Protein AF-A0A7J6Q161-F1 (afdb_monomer_lite)

Foldseek 3Di:
DVVVVVVVVVVVVVVVVVVVVVVVVVVVVVVVVVVVVVVVVVVVVVVVVVVVVVVVVVVVVVPDDPVVVVVQLPDPDDPPVVQVVQVVVCVVVVQFFDFDADPVDGPDTDRRSSVSSSVVVVVVVVVVVVVVVVVVVVVVD

Secondary structure (DSSP, 8-state):
-HHHHHHHHHHHHHHHHHHHHHHHHHHHHHHHHHHHHHHHHHHHHHHHHHHHHHHHHHHHHHH--HHHHHHHHH-SS--HHHHHHHHHHHHHTTPPPEEEE-SSSTTPEEEEHHHHHHHHHHHHHHHHHHHHHHHHHHTT-

Organism: Perkinsus olseni (NCBI:txid32597)

InterPro domains:
  IPR026983 Dynein heavy chain [PTHR46961] (2-125)

Structure (mmCIF, N/CA/C/O backbone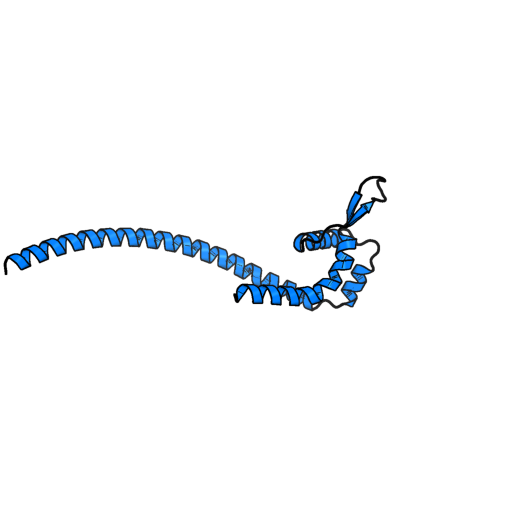):
data_AF-A0A7J6Q161-F1
#
_entry.id   AF-A0A7J6Q161-F1
#
loop_
_atom_site.group_PDB
_atom_site.id
_atom_site.type_symbol
_atom_site.label_atom_id
_atom_site.label_alt_id
_atom_site.label_comp_id
_atom_site.label_asym_id
_atom_site.label_entity_id
_atom_site.label_seq_id
_atom_site.pdbx_PDB_ins_code
_atom_site.Cartn_x
_atom_site.Cartn_y
_atom_site.Cartn_z
_atom_site.occupancy
_atom_site.B_iso_or_equiv
_atom_site.auth_seq_id
_atom_site.auth_comp_id
_atom_site.auth_asym_id
_atom_site.auth_atom_id
_atom_site.pdbx_PDB_model_num
ATOM 1 N N . VAL A 1 1 ? -40.166 -13.547 58.315 1.00 58.97 1 VAL A N 1
ATOM 2 C CA . VAL A 1 1 ? -40.977 -12.996 57.193 1.00 58.97 1 VAL A CA 1
ATOM 3 C C . VAL A 1 1 ? -40.746 -11.495 57.003 1.00 58.97 1 VAL A C 1
ATOM 5 O O . VAL A 1 1 ? -40.581 -11.080 55.867 1.00 58.97 1 VAL A O 1
ATOM 8 N N . ALA A 1 2 ? -40.653 -10.696 58.078 1.00 67.06 2 ALA A N 1
ATOM 9 C CA . ALA A 1 2 ? -40.390 -9.252 57.992 1.00 67.06 2 ALA A CA 1
ATOM 10 C C . ALA A 1 2 ? -38.997 -8.884 57.427 1.00 67.06 2 ALA A C 1
ATOM 12 O O . ALA A 1 2 ? -38.918 -8.033 56.549 1.00 67.06 2 ALA A O 1
ATOM 13 N N . GLU A 1 3 ? -37.919 -9.567 57.839 1.00 70.25 3 GLU A N 1
ATOM 14 C CA . GLU A 1 3 ? -36.558 -9.305 57.316 1.00 70.25 3 GLU A CA 1
ATOM 15 C C . GLU A 1 3 ? -36.440 -9.506 55.798 1.00 70.25 3 GLU A C 1
ATOM 17 O O . GLU A 1 3 ? -35.803 -8.716 55.107 1.00 70.25 3 GLU A O 1
ATOM 22 N N . MET A 1 4 ? -37.120 -10.515 55.249 1.00 71.75 4 MET A N 1
ATOM 23 C CA . MET A 1 4 ? -37.076 -10.815 53.814 1.00 71.75 4 MET A CA 1
ATOM 24 C C . MET A 1 4 ? -37.731 -9.714 52.967 1.00 71.75 4 MET A C 1
ATOM 26 O O . MET A 1 4 ? -37.310 -9.477 51.840 1.00 71.75 4 MET A O 1
ATOM 30 N N . MET A 1 5 ? -38.734 -9.009 53.500 1.00 74.81 5 MET A N 1
ATOM 31 C CA . MET A 1 5 ? -39.361 -7.894 52.783 1.00 74.81 5 MET A CA 1
ATOM 32 C C . MET A 1 5 ? -38.457 -6.661 52.716 1.00 74.81 5 MET A C 1
ATOM 34 O O . MET A 1 5 ? -38.453 -5.985 51.691 1.00 74.81 5 MET A O 1
ATOM 38 N N . VAL A 1 6 ? -37.654 -6.407 53.754 1.00 79.19 6 VAL A N 1
ATOM 39 C CA . VAL A 1 6 ? -36.691 -5.292 53.776 1.00 79.19 6 VAL A CA 1
ATOM 40 C C . VAL A 1 6 ? -35.596 -5.507 52.727 1.00 79.19 6 VAL A C 1
ATOM 42 O O . VAL A 1 6 ? -35.339 -4.620 51.912 1.00 79.19 6 VAL A O 1
ATOM 45 N N . VAL A 1 7 ? -35.041 -6.720 52.652 1.00 79.81 7 VAL A N 1
ATOM 46 C CA . VAL A 1 7 ? -34.024 -7.082 51.649 1.00 79.81 7 VAL A CA 1
ATOM 47 C C . VAL A 1 7 ? -34.565 -6.938 50.220 1.00 79.81 7 VAL A C 1
ATOM 49 O O . VAL A 1 7 ? -33.925 -6.312 49.381 1.00 79.81 7 VAL A O 1
ATOM 52 N N . ILE A 1 8 ? -35.795 -7.397 49.952 1.00 82.12 8 ILE A N 1
ATOM 53 C CA . ILE A 1 8 ? -36.425 -7.259 48.624 1.00 82.12 8 ILE A CA 1
ATOM 54 C C . ILE A 1 8 ? -36.597 -5.786 48.224 1.00 82.12 8 ILE A C 1
ATOM 56 O O . ILE A 1 8 ? -36.469 -5.448 47.044 1.00 82.12 8 ILE A O 1
ATOM 60 N N . 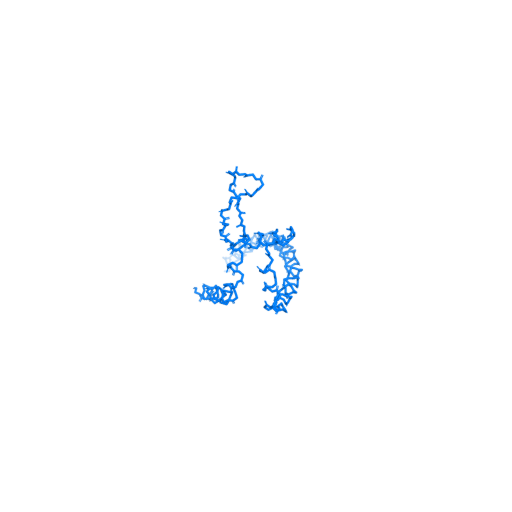THR A 1 9 ? -36.911 -4.898 49.172 1.00 80.31 9 THR A N 1
ATOM 61 C CA . THR A 1 9 ? -37.044 -3.465 48.870 1.00 80.31 9 THR A CA 1
ATOM 62 C C . THR A 1 9 ? -35.704 -2.805 48.563 1.00 80.31 9 THR A C 1
ATOM 64 O O . THR A 1 9 ? -35.626 -2.028 47.610 1.00 80.31 9 THR A O 1
ATOM 67 N N . GLU A 1 10 ? -34.642 -3.161 49.289 1.00 83.50 10 GLU A N 1
ATOM 68 C CA . GLU A 1 10 ? -33.293 -2.678 48.988 1.00 83.50 10 GLU A CA 1
ATOM 69 C C . GLU A 1 10 ? -32.779 -3.202 47.646 1.00 83.50 10 GLU A C 1
ATOM 71 O O . GLU A 1 10 ? -32.218 -2.437 46.862 1.00 83.50 10 GLU A O 1
ATOM 76 N N . ASP A 1 11 ? -33.005 -4.481 47.344 1.00 82.62 11 ASP A N 1
ATOM 77 C CA . ASP A 1 11 ? -32.581 -5.089 46.083 1.00 82.62 11 ASP A CA 1
ATOM 78 C C . ASP A 1 11 ? -33.332 -4.495 44.889 1.00 82.62 11 ASP A C 1
ATOM 80 O O . ASP A 1 11 ? -32.732 -4.243 43.843 1.00 82.62 11 ASP A O 1
ATOM 84 N N . LYS A 1 12 ? -34.627 -4.178 45.040 1.00 81.44 12 LYS A N 1
ATOM 85 C CA . LYS A 1 12 ? -35.385 -3.444 44.013 1.00 81.44 12 LYS A CA 1
ATOM 86 C C . LYS A 1 12 ? -34.830 -2.040 43.780 1.00 81.44 12 LYS A C 1
ATOM 88 O O . LYS A 1 12 ? -34.743 -1.621 42.626 1.00 81.44 12 LYS A O 1
ATOM 93 N N . ALA A 1 13 ? -34.444 -1.330 44.841 1.00 84.00 13 ALA A N 1
ATOM 94 C CA . ALA A 1 13 ? -33.853 0.000 44.725 1.00 84.00 13 ALA A CA 1
ATOM 95 C C . ALA A 1 13 ? -32.478 -0.052 44.037 1.00 84.00 13 ALA A C 1
ATOM 97 O O . ALA A 1 13 ? -32.234 0.693 43.088 1.00 84.00 13 ALA A O 1
ATOM 98 N N . LYS A 1 14 ? -31.610 -0.989 44.440 1.00 83.50 14 LYS A N 1
ATOM 99 C CA . LYS A 1 14 ? -30.296 -1.211 43.813 1.00 83.50 14 LYS A CA 1
ATOM 100 C C . LYS A 1 14 ? -30.443 -1.602 42.339 1.00 83.50 14 LYS A C 1
ATOM 102 O O . LYS A 1 14 ? -29.790 -1.010 41.485 1.00 83.50 14 LYS A O 1
ATOM 107 N N . ALA A 1 15 ? -31.359 -2.518 42.019 1.00 82.62 15 ALA A N 1
ATOM 108 C CA . ALA A 1 15 ? -31.618 -2.945 40.646 1.00 82.62 15 ALA A CA 1
ATOM 109 C C . ALA A 1 15 ? -32.148 -1.811 39.752 1.00 82.62 15 ALA A C 1
ATOM 111 O O . ALA A 1 15 ? -31.806 -1.771 38.571 1.00 82.62 15 ALA A O 1
ATOM 112 N N . ALA A 1 16 ? -32.961 -0.890 40.281 1.00 83.06 16 ALA A N 1
ATOM 113 C CA . ALA A 1 16 ? -33.421 0.277 39.528 1.00 83.06 16 ALA A CA 1
ATOM 114 C C . ALA A 1 16 ? -32.254 1.208 39.156 1.00 83.06 16 ALA A C 1
ATOM 116 O O . ALA A 1 16 ? -32.115 1.570 37.989 1.00 83.06 16 ALA A O 1
ATOM 117 N N . VAL A 1 17 ? -31.361 1.497 40.110 1.00 85.69 17 VAL A N 1
ATOM 118 C CA . VAL A 1 17 ? -30.169 2.332 39.873 1.00 85.69 17 VAL A CA 1
ATOM 119 C C . VAL A 1 17 ? -29.229 1.686 38.850 1.00 85.69 17 VAL A C 1
ATOM 121 O O . VAL A 1 17 ? -28.756 2.352 37.930 1.00 85.69 17 VAL A O 1
ATOM 124 N N . THR A 1 18 ? -28.981 0.376 38.958 1.00 79.56 18 THR A N 1
ATOM 125 C CA . THR A 1 18 ? -28.127 -0.334 37.993 1.00 79.56 18 THR A CA 1
ATOM 126 C C . THR A 1 18 ? -28.749 -0.366 36.596 1.00 79.56 18 THR A C 1
ATOM 128 O O . THR A 1 18 ? -28.030 -0.189 35.617 1.00 79.56 18 THR A O 1
ATOM 131 N N . LYS A 1 19 ? -30.074 -0.529 36.475 1.00 83.62 19 LYS A N 1
ATOM 132 C CA . LYS A 1 19 ? -30.764 -0.490 35.173 1.00 83.62 19 LYS A CA 1
ATOM 133 C C . LYS A 1 19 ? -30.625 0.861 34.480 1.00 83.62 19 LYS A C 1
ATOM 135 O O . LYS A 1 19 ? -30.379 0.893 33.279 1.00 83.62 19 LYS A O 1
ATOM 140 N N . GLU A 1 20 ? -30.752 1.963 35.216 1.00 82.75 20 GLU A N 1
ATOM 141 C CA . GLU A 1 20 ? -30.562 3.302 34.646 1.00 82.75 20 GLU A CA 1
ATOM 142 C C . GLU A 1 20 ? -29.110 3.546 34.215 1.00 82.75 20 GLU A C 1
ATOM 144 O O . GLU A 1 20 ? -28.872 4.092 33.135 1.00 82.75 20 GLU A O 1
ATOM 149 N N . ALA A 1 21 ? -28.134 3.090 35.009 1.00 84.31 21 ALA A N 1
ATOM 150 C CA . ALA A 1 21 ? -26.717 3.189 34.660 1.00 84.31 21 ALA A CA 1
ATOM 151 C C . ALA A 1 21 ? -26.376 2.394 33.386 1.00 84.31 21 ALA A C 1
ATOM 153 O O . ALA A 1 21 ? -25.719 2.925 32.489 1.00 84.31 21 ALA A O 1
ATOM 154 N N . VAL A 1 22 ? -26.874 1.157 33.276 1.00 85.31 22 VAL A N 1
ATOM 155 C CA . VAL A 1 22 ? -26.671 0.300 32.097 1.00 85.31 22 VAL A CA 1
ATOM 156 C C . VAL A 1 22 ? -27.347 0.900 30.867 1.00 85.31 22 VAL A C 1
ATOM 158 O O . VAL A 1 22 ? -26.703 1.016 29.834 1.00 85.31 22 VAL A O 1
ATOM 161 N N . ALA A 1 23 ? -28.584 1.395 30.976 1.00 85.69 23 ALA A N 1
ATOM 162 C CA . ALA A 1 23 ? -29.276 2.025 29.849 1.00 85.69 23 ALA A CA 1
ATOM 163 C C . ALA A 1 23 ? -28.545 3.274 29.317 1.00 85.69 23 ALA A C 1
ATOM 165 O O . ALA A 1 23 ? -28.609 3.583 28.125 1.00 85.69 23 ALA A O 1
ATOM 166 N N . LYS A 1 24 ? -27.844 4.013 30.188 1.00 84.88 24 LYS A N 1
ATOM 167 C CA . LYS A 1 24 ? -27.008 5.146 29.772 1.00 84.88 24 LYS A CA 1
ATOM 168 C C . LYS A 1 24 ? -25.734 4.674 29.064 1.00 84.88 24 LYS A C 1
ATOM 170 O O . LYS A 1 24 ? -25.425 5.176 27.986 1.00 84.88 24 LYS A O 1
ATOM 175 N N . GLN A 1 25 ? -25.049 3.679 29.627 1.00 82.56 25 GLN A N 1
ATOM 176 C CA . GLN A 1 25 ? -23.847 3.091 29.030 1.00 82.56 25 GLN A CA 1
ATOM 177 C C . GLN A 1 25 ? -24.136 2.397 27.694 1.00 82.56 25 GLN A C 1
ATOM 179 O O . GLN A 1 25 ? -23.344 2.520 26.769 1.00 82.56 25 GLN A O 1
ATOM 184 N N . GLU A 1 26 ? -25.282 1.731 27.546 1.00 83.31 26 GLU A N 1
ATOM 185 C CA . GLU A 1 26 ? -25.712 1.112 26.289 1.00 83.31 26 GLU A CA 1
ATOM 186 C C . GLU A 1 26 ? -25.899 2.150 25.182 1.00 83.31 26 GLU A C 1
ATOM 188 O O . GLU A 1 26 ? -25.487 1.917 24.047 1.00 83.31 26 GLU A O 1
ATOM 193 N N . LYS A 1 27 ? -26.464 3.323 25.494 1.00 82.56 27 LYS A N 1
ATOM 194 C CA . LYS A 1 27 ? -26.607 4.413 24.517 1.00 82.56 27 LYS A CA 1
ATOM 195 C C . LYS A 1 27 ? -25.255 4.971 24.087 1.00 82.56 27 LYS A C 1
ATOM 197 O O . LYS A 1 27 ? -25.036 5.170 22.895 1.00 82.56 27 LYS A O 1
ATOM 202 N N . GLU A 1 28 ? -24.352 5.196 25.037 1.00 82.44 28 GLU A N 1
ATOM 203 C CA . GLU A 1 28 ? -22.995 5.681 24.756 1.00 82.44 28 GLU A CA 1
ATOM 204 C C . GLU A 1 28 ? -22.188 4.646 23.952 1.00 82.44 28 GLU A C 1
ATOM 206 O O . GLU A 1 28 ? -21.556 4.998 22.956 1.00 82.44 28 GLU A O 1
ATOM 211 N N . ALA A 1 29 ? -22.279 3.363 24.311 1.00 83.88 29 ALA A N 1
ATOM 212 C CA . ALA A 1 29 ? -21.628 2.265 23.601 1.00 83.88 29 ALA A CA 1
ATOM 213 C C . ALA A 1 29 ? -22.198 2.065 22.190 1.00 83.88 29 ALA A C 1
ATOM 215 O O . ALA A 1 29 ? -21.436 1.864 21.250 1.00 83.88 29 ALA A O 1
ATOM 216 N N . THR A 1 30 ? -23.518 2.173 22.016 1.00 84.69 30 THR A N 1
ATOM 217 C CA . THR A 1 30 ? -24.161 2.065 20.695 1.00 84.69 30 THR A CA 1
ATOM 218 C C . THR A 1 30 ? -23.767 3.234 19.796 1.00 84.69 30 THR A C 1
ATOM 220 O O . THR A 1 30 ? -23.489 3.028 18.618 1.00 84.69 30 THR A O 1
ATOM 223 N N . ALA A 1 31 ? -23.675 4.451 20.344 1.00 86.38 31 ALA A N 1
ATOM 224 C CA . ALA A 1 31 ? -23.207 5.616 19.596 1.00 86.38 31 ALA A CA 1
ATOM 225 C C . ALA A 1 31 ? -21.745 5.456 19.148 1.00 86.38 31 ALA A C 1
ATOM 227 O O . ALA A 1 31 ? -21.423 5.710 17.991 1.00 86.38 31 ALA A O 1
ATOM 228 N N . GLN A 1 32 ? -20.863 4.979 20.031 1.00 82.00 32 GLN A N 1
ATOM 229 C CA . GLN A 1 32 ? -19.464 4.711 19.679 1.00 82.00 32 GLN A CA 1
ATOM 230 C C . GLN A 1 32 ? -19.325 3.560 18.674 1.00 82.00 32 GLN A C 1
ATOM 232 O O . GLN A 1 32 ? -18.508 3.645 17.759 1.00 82.00 32 GLN A O 1
ATOM 237 N N . ALA A 1 33 ? -20.137 2.509 18.808 1.00 86.56 33 ALA A N 1
ATOM 238 C CA . ALA A 1 33 ? -20.165 1.395 17.868 1.00 86.56 33 ALA A CA 1
ATOM 239 C C . ALA A 1 33 ? -20.623 1.839 16.473 1.00 86.56 33 ALA A C 1
ATOM 241 O O . ALA A 1 33 ? -20.038 1.399 15.489 1.00 86.56 33 ALA A O 1
ATOM 242 N N . ALA A 1 34 ? -21.609 2.737 16.383 1.00 87.38 34 ALA A N 1
ATOM 243 C CA . ALA A 1 34 ? -22.057 3.300 15.111 1.00 87.38 34 ALA A CA 1
ATOM 244 C C . ALA A 1 34 ? -20.933 4.082 14.412 1.00 87.38 34 ALA A C 1
ATOM 246 O O . ALA A 1 34 ? -20.643 3.813 13.253 1.00 87.38 34 ALA A O 1
ATOM 247 N N . VAL A 1 35 ? -20.226 4.955 15.138 1.00 85.75 35 VAL A N 1
ATOM 248 C CA . VAL A 1 35 ? -19.091 5.715 14.579 1.00 85.75 35 VAL A CA 1
ATOM 249 C C . VAL A 1 35 ? -17.960 4.785 14.126 1.00 85.75 35 VAL A C 1
ATOM 251 O O . VAL A 1 35 ? -17.388 4.967 13.055 1.00 85.75 35 VAL A O 1
ATOM 254 N N . ALA A 1 36 ? -17.631 3.762 14.920 1.00 87.31 36 ALA A N 1
ATOM 255 C CA . ALA A 1 36 ? -16.612 2.784 14.544 1.00 87.31 36 ALA A CA 1
ATOM 256 C C . ALA A 1 36 ? -17.023 1.958 13.315 1.00 87.31 36 ALA A C 1
ATOM 258 O O . ALA A 1 36 ? -16.168 1.601 12.503 1.00 87.31 36 ALA A O 1
ATOM 259 N N . GLN A 1 37 ? -18.317 1.663 13.179 1.00 87.88 37 GLN A N 1
ATOM 260 C CA . GLN A 1 37 ? -18.867 0.951 12.034 1.00 87.88 37 GLN A CA 1
ATOM 261 C C . GLN A 1 37 ? -18.789 1.807 10.765 1.00 87.88 37 GLN A C 1
ATOM 263 O O . GLN A 1 37 ? -18.316 1.304 9.754 1.00 87.88 37 GLN A O 1
ATOM 268 N N . GLU A 1 38 ? -19.126 3.098 10.834 1.00 90.62 38 GLU A N 1
ATOM 269 C CA . GLU A 1 38 ? -18.980 4.022 9.699 1.00 90.62 38 GLU A CA 1
ATOM 270 C C . GLU A 1 38 ? -17.521 4.127 9.232 1.00 90.62 38 GLU A C 1
ATOM 272 O O . GLU A 1 38 ? -17.236 3.931 8.054 1.00 90.62 38 GLU A O 1
ATOM 277 N N . ILE A 1 39 ? -16.571 4.314 10.158 1.00 88.06 39 ILE A N 1
ATOM 278 C CA . ILE A 1 39 ? -15.134 4.370 9.826 1.00 88.06 39 ILE A CA 1
ATOM 279 C C . ILE A 1 39 ? -14.660 3.059 9.184 1.00 88.06 39 ILE A C 1
ATOM 281 O O . ILE A 1 39 ? -13.848 3.067 8.257 1.00 88.06 39 ILE A O 1
ATOM 285 N N . LYS A 1 40 ? -15.140 1.920 9.695 1.00 91.06 40 LYS A N 1
ATOM 286 C CA . LYS A 1 40 ? -14.806 0.606 9.147 1.00 91.06 40 LYS A CA 1
ATOM 287 C C . LYS A 1 40 ? -15.355 0.446 7.733 1.00 91.06 40 LYS A C 1
ATOM 289 O O . LYS A 1 40 ? -14.640 -0.072 6.881 1.00 91.06 40 LYS A O 1
ATOM 294 N N . ASP A 1 41 ? -16.594 0.858 7.502 1.00 92.31 41 ASP A N 1
ATOM 295 C CA . ASP A 1 41 ? -17.257 0.707 6.211 1.00 92.31 41 ASP A CA 1
ATOM 296 C C . ASP A 1 41 ? -16.617 1.620 5.152 1.00 92.31 41 ASP A C 1
ATOM 298 O O . ASP A 1 41 ? -16.374 1.167 4.032 1.00 92.31 41 ASP A O 1
ATOM 302 N N . ASP A 1 42 ? -16.226 2.844 5.523 1.00 90.62 42 ASP A N 1
ATOM 303 C CA . ASP A 1 42 ? -15.461 3.747 4.653 1.00 90.62 42 ASP A CA 1
ATOM 304 C C . ASP A 1 42 ? -14.086 3.161 4.292 1.00 90.62 42 ASP A C 1
ATOM 306 O O . ASP A 1 42 ? -13.729 3.072 3.116 1.00 90.62 42 ASP A O 1
ATOM 310 N N . ALA A 1 43 ? -13.333 2.667 5.281 1.00 91.12 43 ALA A N 1
ATOM 311 C CA . ALA A 1 43 ? -12.033 2.045 5.031 1.00 91.12 43 ALA A CA 1
ATOM 312 C C . ALA A 1 43 ? -12.146 0.761 4.190 1.00 91.12 43 ALA A C 1
ATOM 314 O O . ALA A 1 43 ? -11.285 0.483 3.354 1.00 91.12 43 ALA A O 1
ATOM 315 N N . GLN A 1 44 ? -13.200 -0.032 4.408 1.00 88.62 44 GLN A N 1
ATOM 316 C CA . GLN A 1 44 ? -13.445 -1.248 3.638 1.00 88.62 44 GLN A CA 1
ATOM 317 C C . GLN A 1 44 ? -13.783 -0.915 2.183 1.00 88.62 44 GLN A C 1
ATOM 319 O O . GLN A 1 44 ? -13.293 -1.590 1.282 1.00 88.62 44 GLN A O 1
ATOM 324 N N . LYS A 1 45 ? -14.547 0.153 1.944 1.00 91.88 45 LYS A N 1
ATOM 325 C CA . LYS A 1 45 ? -14.868 0.627 0.597 1.00 91.88 45 LYS A CA 1
ATOM 326 C C . LYS A 1 45 ? -13.619 1.050 -0.179 1.00 91.88 45 LYS A C 1
ATOM 328 O O . LYS A 1 45 ? -13.445 0.614 -1.315 1.00 91.88 45 LYS A O 1
ATOM 333 N N . ASP A 1 46 ? -12.738 1.839 0.436 1.00 91.25 46 ASP A N 1
ATOM 334 C CA . ASP A 1 46 ? -11.477 2.256 -0.193 1.00 91.25 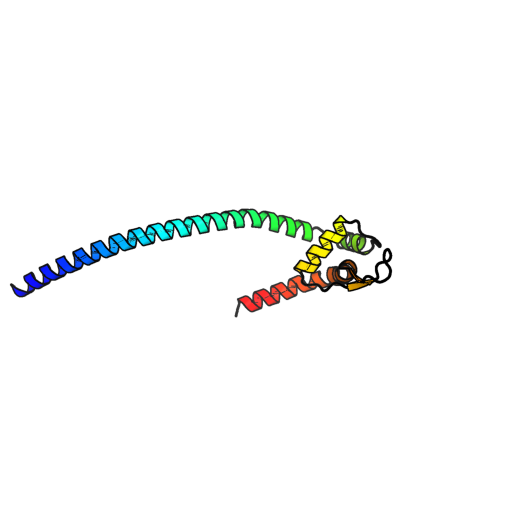46 ASP A CA 1
ATOM 335 C C . ASP A 1 46 ? -10.573 1.048 -0.496 1.00 91.25 46 ASP A C 1
ATOM 337 O O . ASP A 1 46 ? -9.909 0.979 -1.536 1.00 91.25 46 ASP A O 1
ATOM 341 N N . LEU A 1 47 ? -10.571 0.058 0.399 1.00 87.38 47 LEU A N 1
ATOM 342 C CA . LEU A 1 47 ? -9.826 -1.183 0.217 1.00 87.38 47 LEU A CA 1
ATOM 343 C C . LEU A 1 47 ? -10.389 -2.021 -0.941 1.00 87.38 47 LEU A C 1
ATOM 345 O O . LEU A 1 47 ? -9.621 -2.495 -1.782 1.00 87.38 47 LEU A O 1
ATOM 349 N N . ASP A 1 48 ? -11.710 -2.164 -1.020 1.00 90.31 48 ASP A N 1
ATOM 350 C CA . ASP A 1 48 ? -12.387 -2.921 -2.074 1.00 90.31 48 ASP A CA 1
ATOM 351 C C . ASP A 1 48 ? -12.236 -2.268 -3.458 1.00 90.31 48 ASP A C 1
ATOM 353 O O . ASP A 1 48 ? -12.240 -2.975 -4.464 1.00 90.31 48 ASP A O 1
ATOM 357 N N . GLU A 1 49 ? -12.040 -0.947 -3.534 1.00 87.81 49 GLU A N 1
ATOM 358 C CA . GLU A 1 49 ? -11.697 -0.249 -4.781 1.00 87.81 49 GLU A CA 1
ATOM 359 C C . GLU A 1 49 ? -10.224 -0.457 -5.184 1.00 87.81 49 GLU A C 1
ATOM 361 O O . GLU A 1 49 ? -9.911 -0.648 -6.364 1.00 87.81 49 GLU A O 1
ATOM 366 N N . ALA A 1 50 ? -9.303 -0.482 -4.217 1.00 89.94 50 ALA A N 1
ATOM 367 C CA . ALA A 1 50 ? -7.870 -0.624 -4.481 1.00 89.94 50 ALA A CA 1
ATOM 368 C C . ALA A 1 50 ? -7.452 -2.053 -4.885 1.00 89.94 50 ALA A C 1
ATOM 370 O O . ALA A 1 50 ? -6.568 -2.230 -5.733 1.00 89.94 50 ALA A O 1
ATOM 371 N N . LEU A 1 51 ? -8.077 -3.084 -4.305 1.00 85.69 51 LEU A N 1
ATOM 372 C CA . LEU A 1 51 ? -7.772 -4.494 -4.584 1.00 85.69 51 LEU A CA 1
ATOM 373 C C . LEU A 1 51 ? -7.888 -4.895 -6.070 1.00 85.69 51 LEU A C 1
ATOM 375 O O . LEU A 1 51 ? -6.936 -5.487 -6.589 1.00 85.69 51 LEU A O 1
ATOM 379 N N . PRO A 1 52 ? -8.981 -4.592 -6.799 1.00 91.44 52 PRO A N 1
ATOM 380 C CA . PRO A 1 52 ? -9.093 -4.962 -8.206 1.00 91.44 52 PRO A CA 1
ATOM 381 C C . PRO A 1 52 ? -8.057 -4.241 -9.076 1.00 91.44 52 PRO A C 1
ATOM 383 O O . PRO A 1 52 ? -7.495 -4.855 -9.984 1.00 91.44 52 PRO A O 1
ATOM 386 N N . ALA A 1 53 ? -7.745 -2.972 -8.786 1.00 88.19 53 ALA A N 1
ATOM 387 C CA . ALA A 1 53 ? -6.714 -2.230 -9.511 1.00 88.19 53 ALA A CA 1
ATOM 388 C C . ALA A 1 53 ? -5.322 -2.864 -9.331 1.00 88.19 53 ALA A C 1
ATOM 390 O O . ALA A 1 53 ? -4.558 -2.986 -10.295 1.00 88.19 53 ALA A O 1
ATOM 391 N N . LEU A 1 54 ? -5.013 -3.327 -8.115 1.00 83.94 54 LEU A N 1
ATOM 392 C CA . LEU A 1 54 ? -3.774 -4.040 -7.814 1.00 83.94 54 LEU A CA 1
ATOM 393 C C . LEU A 1 54 ? -3.689 -5.380 -8.558 1.00 83.94 54 LEU A C 1
ATOM 395 O O . LEU A 1 54 ? -2.665 -5.671 -9.178 1.00 83.94 54 LEU A O 1
ATOM 399 N N . GLU A 1 55 ? -4.755 -6.182 -8.539 1.00 86.25 55 GLU A N 1
ATOM 400 C CA . GLU A 1 55 ? -4.783 -7.484 -9.217 1.00 86.25 55 GLU A CA 1
ATOM 401 C C . GLU A 1 55 ? -4.596 -7.343 -10.731 1.00 86.25 55 GLU A C 1
ATOM 403 O O . GLU A 1 55 ? -3.805 -8.078 -11.330 1.00 86.25 55 GLU A O 1
ATOM 408 N N . VAL A 1 56 ? -5.245 -6.353 -11.353 1.00 87.06 56 VAL A N 1
ATOM 409 C CA . VAL A 1 56 ? -5.053 -6.045 -12.778 1.00 87.06 56 VAL A CA 1
ATOM 410 C C . VAL A 1 56 ? -3.597 -5.669 -13.060 1.00 87.06 56 VAL A C 1
ATOM 412 O O . VAL A 1 56 ? -2.999 -6.195 -14.001 1.00 87.06 56 VAL A O 1
ATOM 415 N N . ALA A 1 57 ? -2.982 -4.823 -12.228 1.00 86.06 57 ALA A N 1
ATOM 416 C CA . ALA A 1 57 ? -1.575 -4.460 -12.386 1.00 86.06 57 ALA A CA 1
ATOM 417 C C . ALA A 1 57 ? -0.650 -5.688 -12.277 1.00 86.06 57 ALA A C 1
ATOM 419 O O . ALA A 1 57 ? 0.233 -5.877 -13.117 1.00 86.06 57 ALA A O 1
ATOM 420 N N . VAL A 1 58 ? -0.879 -6.571 -11.301 1.00 83.81 58 VAL A N 1
ATOM 421 C CA . VAL A 1 58 ? -0.101 -7.809 -11.126 1.00 83.81 58 VAL A CA 1
ATOM 422 C C . VAL A 1 58 ? -0.276 -8.756 -12.316 1.00 83.81 58 VAL A C 1
ATOM 424 O O . VAL A 1 58 ? 0.699 -9.362 -12.767 1.00 83.81 58 VAL A O 1
ATOM 427 N N . GLN A 1 59 ? -1.487 -8.882 -12.860 1.00 85.88 59 GLN A N 1
ATOM 428 C CA . GLN A 1 59 ? -1.744 -9.690 -14.055 1.00 85.88 59 GLN A CA 1
ATOM 429 C C . GLN A 1 59 ? -1.028 -9.128 -15.288 1.00 85.88 59 GLN A C 1
ATOM 431 O O . GLN A 1 59 ? -0.363 -9.882 -16.003 1.00 85.88 59 GLN A O 1
ATOM 436 N N . CYS A 1 60 ? -1.074 -7.810 -15.495 1.00 84.06 60 CYS A N 1
ATOM 437 C CA . CYS A 1 60 ? -0.325 -7.139 -16.557 1.00 84.06 60 CYS A CA 1
ATOM 438 C C . CYS A 1 60 ? 1.181 -7.414 -16.441 1.00 84.06 60 CYS A C 1
ATOM 440 O O . CYS A 1 60 ? 1.812 -7.795 -17.429 1.00 84.06 60 CYS A O 1
ATOM 442 N N . LEU A 1 61 ? 1.749 -7.316 -15.233 1.00 82.00 61 LEU A N 1
ATOM 443 C CA . LEU A 1 61 ? 3.163 -7.614 -14.982 1.00 82.00 61 LEU A CA 1
ATOM 444 C C . LEU A 1 61 ? 3.517 -9.085 -15.250 1.00 82.00 61 LEU A C 1
ATOM 446 O O . LEU A 1 61 ? 4.585 -9.362 -15.792 1.00 82.00 61 LEU A O 1
ATOM 450 N N . LYS A 1 62 ? 2.622 -10.030 -14.932 1.00 81.12 62 LYS A N 1
ATOM 451 C CA . LYS A 1 62 ? 2.801 -11.461 -15.247 1.00 81.12 62 LYS A CA 1
ATOM 452 C C . LYS A 1 62 ? 2.743 -11.755 -16.748 1.00 81.12 62 LYS A C 1
ATOM 454 O O . LYS A 1 62 ? 3.392 -12.694 -17.200 1.00 81.12 62 LYS A O 1
ATOM 459 N N . SER A 1 63 ? 1.988 -10.972 -17.521 1.00 84.69 63 SER A N 1
ATOM 460 C CA . SER A 1 63 ? 1.917 -11.119 -18.984 1.00 84.69 63 SER A CA 1
ATOM 461 C C . SER A 1 63 ? 3.187 -10.641 -19.708 1.00 84.69 63 SER A C 1
ATOM 463 O O . SER A 1 63 ? 3.407 -10.978 -20.875 1.00 84.69 63 SER A O 1
ATOM 465 N N . LEU A 1 64 ? 4.039 -9.867 -19.024 1.00 81.25 64 LEU A N 1
ATOM 466 C CA . LEU A 1 64 ? 5.237 -9.277 -19.603 1.00 81.25 64 LEU A CA 1
ATOM 467 C C . LEU A 1 64 ? 6.312 -10.347 -19.858 1.00 81.25 64 LEU A C 1
ATOM 469 O O . LEU A 1 64 ? 6.786 -11.027 -18.948 1.00 81.25 64 LEU A O 1
ATOM 473 N N . LYS A 1 65 ? 6.737 -10.479 -21.117 1.00 82.19 65 LYS A N 1
ATOM 474 C CA . LYS A 1 65 ? 7.809 -11.401 -21.523 1.00 82.19 65 LYS A CA 1
ATOM 475 C C . LYS A 1 65 ? 9.195 -10.823 -21.231 1.00 82.19 65 LYS A C 1
ATOM 477 O O . LYS A 1 65 ? 9.408 -9.612 -21.279 1.00 82.19 65 LYS A O 1
ATOM 482 N N . LEU A 1 66 ? 10.171 -11.715 -21.040 1.00 77.38 66 LEU A N 1
ATOM 483 C CA . LEU A 1 66 ? 11.576 -11.355 -20.804 1.00 77.38 66 LEU A CA 1
ATOM 484 C C . LEU A 1 66 ? 12.182 -10.511 -21.942 1.00 77.38 66 LEU A C 1
ATOM 486 O O . LEU A 1 66 ? 13.024 -9.658 -21.674 1.00 77.38 66 LEU A O 1
ATOM 490 N N . SER A 1 67 ? 11.735 -10.710 -23.186 1.00 81.25 67 SER A N 1
ATOM 491 C CA . SER A 1 67 ? 12.181 -9.935 -24.353 1.00 81.25 67 SER A CA 1
ATOM 492 C C . SER A 1 67 ? 11.920 -8.435 -24.188 1.00 81.25 67 SER A C 1
ATOM 494 O O . SER A 1 67 ? 12.832 -7.634 -24.362 1.00 81.25 67 SER A O 1
ATOM 496 N N . HIS A 1 68 ? 10.725 -8.055 -23.726 1.00 81.50 68 HIS A N 1
ATOM 497 C CA . HIS A 1 68 ? 10.360 -6.651 -23.516 1.00 81.50 68 HIS A CA 1
ATOM 498 C C . HIS A 1 68 ? 11.216 -5.988 -22.426 1.00 81.50 68 HIS A C 1
ATOM 500 O O . HIS A 1 68 ? 11.589 -4.823 -22.533 1.00 81.50 68 HIS A O 1
ATOM 506 N N . ILE A 1 69 ? 11.597 -6.745 -21.394 1.00 79.31 69 ILE A N 1
ATOM 507 C CA . ILE A 1 69 ? 12.489 -6.260 -20.330 1.00 79.31 69 ILE A CA 1
ATOM 508 C C . ILE A 1 69 ? 13.915 -6.060 -20.866 1.00 79.31 69 ILE A C 1
ATOM 510 O O . ILE A 1 69 ? 14.594 -5.094 -20.509 1.00 79.31 69 ILE A O 1
ATOM 514 N N . GLN A 1 70 ? 14.380 -6.968 -21.726 1.00 79.25 70 GLN A N 1
ATOM 515 C CA . GLN A 1 70 ? 15.696 -6.871 -22.356 1.00 79.25 70 GLN A CA 1
ATOM 516 C C . GLN A 1 70 ? 15.786 -5.680 -23.313 1.00 79.25 70 GLN A C 1
ATOM 518 O O . GLN A 1 70 ? 16.798 -4.982 -23.288 1.00 79.25 70 GLN A O 1
ATOM 523 N N . GLU A 1 71 ? 14.733 -5.405 -24.086 1.00 82.31 71 GLU A N 1
ATOM 524 C CA . GLU A 1 71 ? 14.645 -4.228 -24.958 1.00 82.31 71 GLU A CA 1
ATOM 525 C C . GLU A 1 71 ? 14.786 -2.930 -24.157 1.00 82.31 71 GLU A C 1
ATOM 527 O O . GLU A 1 71 ? 15.639 -2.106 -24.479 1.00 82.31 71 GLU A O 1
ATOM 532 N N . VAL A 1 72 ? 14.041 -2.784 -23.053 1.00 80.31 72 VAL A N 1
ATOM 533 C CA . VAL A 1 72 ? 14.149 -1.607 -22.174 1.00 80.31 72 VAL A CA 1
ATOM 534 C C . VAL A 1 72 ? 15.564 -1.480 -21.607 1.00 80.31 72 VAL A C 1
ATOM 536 O O . VAL A 1 72 ? 16.134 -0.393 -21.627 1.00 80.31 72 VAL A O 1
ATOM 539 N N . LYS A 1 73 ? 16.175 -2.584 -21.160 1.00 74.44 73 LYS A N 1
ATOM 540 C CA . LYS A 1 73 ? 17.550 -2.596 -20.629 1.00 74.44 73 LYS A CA 1
ATOM 541 C C . LYS A 1 73 ? 18.612 -2.229 -21.674 1.00 74.44 73 LYS A C 1
ATOM 543 O O . LYS A 1 73 ? 19.644 -1.669 -21.301 1.00 74.44 73 LYS A O 1
ATOM 548 N N . ALA A 1 74 ? 18.386 -2.564 -22.942 1.00 80.50 74 ALA A N 1
ATOM 549 C CA . ALA A 1 74 ? 19.311 -2.287 -24.039 1.00 80.50 74 ALA A CA 1
ATOM 550 C C . ALA A 1 74 ? 19.295 -0.814 -24.484 1.00 80.50 74 ALA A C 1
ATOM 552 O O . ALA A 1 74 ? 20.203 -0.383 -25.197 1.00 80.50 74 ALA A O 1
ATOM 553 N N . LEU A 1 75 ? 18.310 -0.020 -24.047 1.00 79.81 75 LEU A N 1
ATOM 554 C CA . LEU A 1 75 ? 18.260 1.410 -24.343 1.00 79.81 75 LEU A CA 1
ATOM 555 C C . LEU A 1 75 ? 19.428 2.143 -23.668 1.00 79.81 75 LEU A C 1
ATOM 557 O O . LEU A 1 75 ? 19.523 2.221 -22.443 1.00 79.81 75 LEU A O 1
ATOM 561 N N . ALA A 1 76 ? 20.308 2.738 -24.477 1.00 73.12 76 ALA A N 1
ATOM 562 C CA . ALA A 1 76 ? 21.414 3.554 -23.974 1.00 73.12 76 ALA A CA 1
ATOM 563 C C . ALA A 1 76 ? 20.910 4.831 -23.273 1.00 73.12 76 ALA A C 1
ATOM 565 O O . ALA A 1 76 ? 21.440 5.215 -22.233 1.00 73.12 76 ALA A O 1
ATOM 566 N N . ASN A 1 77 ? 19.848 5.439 -23.815 1.00 75.69 77 ASN A N 1
ATOM 567 C CA . ASN A 1 77 ? 19.199 6.639 -23.291 1.00 75.69 77 ASN A CA 1
ATOM 568 C C . ASN A 1 77 ? 17.679 6.427 -23.216 1.00 75.69 77 ASN A C 1
ATOM 570 O O . ASN A 1 77 ? 16.989 6.646 -24.213 1.00 75.69 77 ASN A O 1
ATOM 574 N N . PRO A 1 78 ? 17.134 5.993 -22.066 1.00 76.00 78 PRO A N 1
ATOM 575 C CA . PRO A 1 78 ? 15.695 5.821 -21.927 1.00 76.00 78 PRO A CA 1
ATOM 576 C C . PRO A 1 78 ? 14.964 7.177 -21.996 1.00 76.00 78 PRO A C 1
ATOM 578 O O . PRO A 1 78 ? 15.481 8.179 -21.486 1.00 76.00 78 PRO A O 1
ATOM 581 N N . PRO A 1 79 ? 13.764 7.228 -22.604 1.00 85.31 79 PRO A N 1
ATOM 582 C CA . PRO A 1 79 ? 12.943 8.435 -22.634 1.00 85.31 79 PRO A CA 1
ATOM 583 C C . PRO A 1 79 ? 12.551 8.864 -21.212 1.00 85.31 79 PRO A C 1
ATOM 585 O O . PRO A 1 79 ? 12.504 8.043 -20.294 1.00 85.31 79 PRO A O 1
ATOM 588 N N . GLY A 1 80 ? 12.257 10.155 -21.023 1.00 80.38 80 GLY A N 1
ATOM 589 C CA . GLY A 1 80 ? 12.055 10.755 -19.694 1.00 80.38 80 GLY A CA 1
ATOM 590 C C . GLY A 1 80 ? 11.031 10.024 -18.818 1.00 80.38 80 GLY A C 1
ATOM 591 O O . GLY A 1 80 ? 11.291 9.800 -17.639 1.00 80.38 80 GLY A O 1
ATOM 592 N N . GLY A 1 81 ? 9.925 9.555 -19.405 1.00 83.62 81 GLY A N 1
ATOM 593 C CA . GLY A 1 81 ? 8.913 8.779 -18.680 1.00 83.62 81 GLY A CA 1
ATOM 594 C C . GLY A 1 81 ? 9.460 7.479 -18.081 1.00 83.62 81 GLY A C 1
ATOM 595 O O . GLY A 1 81 ? 9.199 7.179 -16.921 1.00 83.62 81 GLY A O 1
ATOM 596 N N . VAL A 1 82 ? 10.299 6.751 -18.823 1.00 83.38 82 VAL A N 1
ATOM 597 C CA . VAL A 1 82 ? 10.894 5.488 -18.355 1.00 83.38 82 VAL A CA 1
ATOM 598 C C . VAL A 1 82 ? 11.871 5.741 -17.204 1.00 83.38 82 VAL A C 1
ATOM 600 O O . VAL A 1 82 ? 11.859 5.006 -16.217 1.00 83.38 82 VAL A O 1
ATOM 603 N N . LYS A 1 83 ? 12.665 6.820 -17.274 1.00 80.69 83 LYS A N 1
ATOM 604 C CA . LYS A 1 83 ? 13.580 7.218 -16.189 1.00 80.69 83 LYS A CA 1
ATOM 605 C C . LYS A 1 83 ? 12.833 7.496 -14.884 1.00 80.69 83 LYS A C 1
ATOM 607 O O . LYS A 1 83 ? 13.207 6.943 -13.856 1.00 80.69 83 LYS A O 1
ATOM 612 N N . LEU A 1 84 ? 11.754 8.276 -14.948 1.00 83.75 84 LEU A N 1
ATOM 613 C CA . LEU A 1 84 ? 10.941 8.621 -13.777 1.00 83.75 84 LEU A CA 1
ATOM 614 C C . LEU A 1 84 ? 10.273 7.391 -13.158 1.00 83.75 84 LEU A C 1
ATOM 616 O O . LEU A 1 84 ? 10.315 7.208 -11.944 1.00 83.75 84 LEU A O 1
ATOM 620 N N . THR A 1 85 ? 9.700 6.513 -13.988 1.00 84.31 85 THR A N 1
ATOM 621 C CA . THR A 1 85 ? 9.070 5.284 -13.478 1.00 84.31 85 THR A CA 1
ATOM 622 C C . THR A 1 85 ? 10.075 4.374 -12.776 1.00 84.31 85 THR A C 1
ATOM 624 O O . THR A 1 85 ? 9.760 3.798 -11.740 1.00 84.31 85 THR A O 1
ATOM 627 N N . LEU A 1 86 ? 11.304 4.277 -13.287 1.00 78.94 86 LEU A N 1
ATOM 628 C CA . LEU A 1 86 ? 12.343 3.453 -12.675 1.00 78.94 86 LEU A CA 1
ATOM 629 C C . LEU A 1 86 ? 12.935 4.079 -11.418 1.00 78.94 86 LEU A C 1
ATOM 631 O O . LEU A 1 86 ? 13.247 3.346 -10.487 1.00 78.94 86 LEU A O 1
ATOM 635 N N . GLU A 1 87 ? 13.049 5.403 -11.359 1.00 81.06 87 GLU A N 1
ATOM 636 C CA . GLU A 1 87 ? 13.414 6.112 -10.134 1.00 81.06 87 GLU A CA 1
ATOM 637 C C . GLU A 1 87 ? 12.389 5.854 -9.023 1.00 81.06 87 GLU A C 1
ATOM 639 O O . GLU A 1 87 ? 12.771 5.436 -7.930 1.00 81.06 87 GLU A O 1
ATOM 644 N N . ALA A 1 88 ? 11.093 5.989 -9.322 1.00 83.06 88 ALA A N 1
ATOM 645 C CA . ALA A 1 88 ? 10.024 5.696 -8.368 1.00 83.06 88 ALA A CA 1
ATOM 646 C C . ALA A 1 88 ? 10.088 4.245 -7.860 1.00 83.06 88 ALA A C 1
ATOM 648 O O . ALA A 1 88 ? 10.019 4.003 -6.655 1.00 83.06 88 ALA A O 1
ATOM 649 N N . ILE A 1 89 ? 10.299 3.283 -8.764 1.00 81.12 89 ILE A N 1
ATOM 650 C CA . ILE A 1 89 ? 10.458 1.864 -8.417 1.00 81.12 89 ILE A CA 1
ATOM 651 C C . ILE A 1 89 ? 11.697 1.653 -7.534 1.00 81.12 89 ILE A C 1
ATOM 653 O O . ILE A 1 89 ? 11.618 0.976 -6.512 1.00 81.12 89 ILE A O 1
ATOM 657 N N . CYS A 1 90 ? 12.844 2.242 -7.879 1.00 81.81 90 CYS A N 1
ATOM 658 C CA . CYS A 1 90 ? 14.061 2.116 -7.077 1.00 81.81 90 CYS A CA 1
ATOM 659 C C . CYS A 1 90 ? 13.903 2.695 -5.667 1.00 81.81 90 CYS A C 1
ATOM 661 O O . CYS A 1 90 ? 14.431 2.106 -4.727 1.00 81.81 90 CYS A O 1
ATOM 663 N N . ILE A 1 91 ? 13.158 3.790 -5.507 1.00 82.75 91 ILE A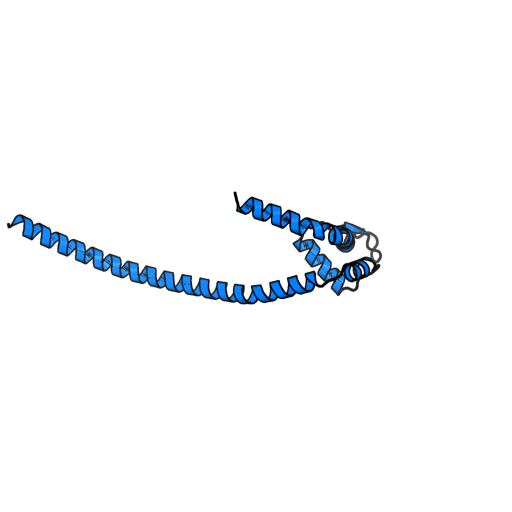 N 1
ATOM 664 C CA . ILE A 1 91 ? 12.853 4.369 -4.193 1.00 82.75 91 ILE A CA 1
ATOM 665 C C . ILE A 1 91 ? 11.943 3.431 -3.388 1.00 82.75 91 ILE A C 1
ATOM 667 O O . ILE A 1 91 ? 12.238 3.159 -2.227 1.00 82.75 91 ILE A O 1
ATOM 671 N N . MET A 1 92 ? 10.893 2.873 -4.004 1.00 79.88 92 MET A N 1
ATOM 672 C CA . MET A 1 92 ? 9.985 1.915 -3.349 1.00 79.88 92 MET A CA 1
ATOM 673 C C . MET A 1 92 ? 10.698 0.640 -2.875 1.00 79.88 92 MET A C 1
ATOM 675 O O . MET A 1 92 ? 10.330 0.076 -1.848 1.00 79.88 92 MET A O 1
ATOM 679 N N . PHE A 1 93 ? 11.722 0.192 -3.607 1.00 79.12 93 PHE A N 1
ATOM 680 C CA . PHE A 1 93 ? 12.527 -0.985 -3.261 1.00 79.12 93 PHE A CA 1
ATOM 681 C C . PHE A 1 93 ? 13.813 -0.655 -2.478 1.00 79.12 93 PHE A C 1
ATOM 683 O O . PHE A 1 93 ? 14.672 -1.526 -2.337 1.00 79.12 93 PHE A O 1
ATOM 690 N N . GLU A 1 94 ? 13.969 0.581 -1.987 1.00 79.62 94 GLU A N 1
ATOM 691 C CA . GLU A 1 94 ? 15.139 1.053 -1.223 1.00 79.62 94 GLU A CA 1
ATOM 692 C C . GLU A 1 94 ? 16.495 0.787 -1.916 1.00 79.62 94 GLU A C 1
ATOM 694 O O . GLU A 1 94 ? 17.532 0.536 -1.290 1.00 79.62 94 GLU A O 1
ATOM 699 N N . VAL A 1 95 ? 16.512 0.851 -3.248 1.00 79.06 95 VAL A N 1
ATOM 700 C CA . VAL A 1 95 ? 17.712 0.635 -4.057 1.00 79.06 95 VAL A CA 1
ATOM 701 C C . VAL A 1 95 ? 18.545 1.913 -4.086 1.00 79.06 95 VAL A C 1
ATOM 703 O O . VAL A 1 95 ? 18.111 2.955 -4.576 1.00 79.06 95 VAL A O 1
ATOM 706 N N . LYS A 1 96 ? 19.793 1.821 -3.615 1.00 76.62 96 LYS A N 1
ATOM 707 C CA . LYS A 1 96 ? 20.715 2.964 -3.602 1.00 76.62 96 LYS A CA 1
ATOM 708 C C . LYS A 1 96 ? 21.044 3.445 -5.029 1.00 76.62 96 LYS A C 1
ATOM 710 O O . LYS A 1 96 ? 21.376 2.617 -5.889 1.00 76.62 96 LYS A O 1
ATOM 715 N N . PRO A 1 97 ? 21.012 4.766 -5.285 1.00 78.19 97 PRO A N 1
ATOM 716 C CA . PRO A 1 97 ? 21.400 5.321 -6.575 1.00 78.19 97 PRO A CA 1
ATOM 717 C C . PRO A 1 97 ? 22.903 5.174 -6.812 1.00 78.19 97 PRO A C 1
ATOM 719 O O . PRO A 1 97 ? 23.707 5.215 -5.876 1.00 78.19 97 PRO A O 1
ATOM 722 N N . THR A 1 98 ? 23.289 5.061 -8.079 1.00 76.69 98 THR A N 1
ATOM 723 C CA . THR A 1 98 ? 24.693 5.113 -8.483 1.00 76.69 98 THR A CA 1
ATOM 724 C C . THR A 1 98 ? 25.067 6.564 -8.771 1.00 76.69 98 THR A C 1
ATOM 726 O O . THR A 1 98 ? 24.426 7.234 -9.573 1.00 76.69 98 THR A O 1
ATOM 729 N N . MET A 1 99 ? 26.110 7.075 -8.117 1.00 75.19 99 MET A N 1
ATOM 730 C CA . MET A 1 99 ? 26.566 8.452 -8.327 1.00 75.19 99 MET A CA 1
ATOM 731 C C . MET A 1 99 ? 27.364 8.541 -9.632 1.00 75.19 99 MET A C 1
ATOM 733 O O . MET A 1 99 ? 28.448 7.963 -9.726 1.00 75.19 99 MET A O 1
ATOM 737 N N . LYS A 1 100 ? 26.856 9.277 -10.625 1.00 70.69 100 LYS A N 1
ATOM 738 C CA . LYS A 1 100 ? 27.537 9.520 -11.907 1.00 70.69 100 LYS A CA 1
ATOM 739 C C . LYS A 1 100 ? 27.866 10.991 -12.104 1.00 70.69 100 LYS A C 1
ATOM 741 O O . LYS A 1 100 ? 27.149 11.860 -11.625 1.00 70.69 100 LYS A O 1
ATOM 746 N N . ASN A 1 101 ? 28.950 11.264 -12.823 1.00 67.56 101 ASN A N 1
ATOM 747 C CA . ASN A 1 101 ? 29.275 12.621 -13.250 1.00 67.56 101 ASN A CA 1
ATOM 748 C C . ASN A 1 101 ? 28.387 13.004 -14.435 1.00 67.56 101 ASN A C 1
ATOM 750 O O . ASN A 1 101 ? 28.260 12.233 -15.387 1.00 67.56 101 ASN A O 1
ATOM 754 N N . ASP A 1 102 ? 27.787 14.184 -14.353 1.00 62.03 102 ASP A N 1
ATOM 755 C CA . ASP A 1 102 ? 26.926 14.712 -15.402 1.00 62.03 102 ASP A CA 1
ATOM 756 C C . ASP A 1 102 ? 27.734 15.151 -16.647 1.00 62.03 102 ASP A C 1
ATOM 758 O O . ASP A 1 102 ? 28.748 15.841 -16.491 1.00 62.03 102 ASP A O 1
ATOM 762 N N . PRO A 1 103 ? 27.320 14.767 -17.873 1.00 64.94 103 PRO A N 1
ATOM 763 C CA . PRO A 1 103 ? 27.980 15.186 -19.109 1.00 64.94 103 PRO A CA 1
ATOM 764 C C . PRO A 1 103 ? 27.650 16.625 -19.553 1.00 64.94 103 PRO A C 1
ATOM 766 O O . PRO A 1 103 ? 28.402 17.173 -20.355 1.00 64.94 103 PRO A O 1
ATOM 769 N N . GLU A 1 104 ? 26.585 17.262 -19.049 1.00 65.25 104 GLU A N 1
ATOM 770 C CA . GLU A 1 104 ? 26.220 18.651 -19.392 1.00 65.25 104 GLU A CA 1
ATOM 771 C C . GLU A 1 104 ? 26.808 19.681 -18.410 1.00 65.25 104 GLU A C 1
ATOM 773 O O . GLU A 1 104 ? 26.970 20.857 -18.748 1.00 65.25 104 GLU A O 1
ATOM 778 N N . ARG A 1 105 ? 27.165 19.262 -17.188 1.00 62.91 105 ARG A N 1
ATOM 779 C CA . ARG A 1 105 ? 27.804 20.097 -16.160 1.00 62.91 105 ARG A CA 1
ATOM 780 C C . ARG A 1 105 ? 28.953 19.351 -15.470 1.00 62.91 105 ARG A C 1
ATOM 782 O O . ARG A 1 105 ? 28.732 18.703 -14.439 1.00 62.91 105 ARG A O 1
ATOM 789 N N . PRO A 1 106 ? 30.199 19.487 -15.964 1.00 57.59 106 PRO A N 1
ATOM 790 C CA . PRO A 1 106 ? 31.352 18.835 -15.354 1.00 57.59 106 PRO A CA 1
ATOM 791 C C . PRO A 1 106 ? 31.525 19.300 -13.899 1.00 57.59 106 PRO A C 1
ATOM 793 O O . PRO A 1 106 ? 31.662 20.489 -13.621 1.00 57.59 106 PRO A O 1
ATOM 796 N N . GLY A 1 107 ? 31.485 18.348 -12.961 1.00 64.62 107 GLY A N 1
ATOM 797 C CA . GLY A 1 107 ? 31.693 18.575 -11.523 1.00 64.62 107 GLY A CA 1
ATOM 798 C C . GLY A 1 107 ? 30.487 18.280 -10.624 1.00 64.62 107 GLY A C 1
ATOM 799 O O . GLY A 1 107 ? 30.668 18.138 -9.414 1.00 64.62 107 GLY A O 1
ATOM 800 N N . LYS A 1 108 ? 29.272 18.124 -11.172 1.00 64.31 108 LYS A N 1
ATOM 801 C CA . LYS A 1 108 ? 28.101 17.692 -10.387 1.00 64.31 108 LYS A CA 1
ATOM 802 C C . LYS A 1 108 ? 27.907 16.177 -10.489 1.00 64.31 108 LYS A C 1
ATOM 804 O O . LYS A 1 108 ? 27.888 15.615 -11.582 1.00 64.31 108 LYS A O 1
ATOM 809 N N . LYS A 1 109 ? 27.764 15.526 -9.330 1.00 67.56 109 LYS A N 1
ATOM 810 C CA . LYS A 1 109 ? 27.373 14.116 -9.228 1.00 67.56 109 LYS A CA 1
ATOM 811 C C . LYS A 1 109 ? 25.850 14.034 -9.213 1.00 67.56 109 LYS A C 1
ATOM 813 O O . LYS A 1 109 ? 25.222 14.639 -8.347 1.00 67.56 109 LYS A O 1
ATOM 818 N N . ILE A 1 110 ? 25.278 13.303 -10.157 1.00 72.12 110 ILE A N 1
ATOM 819 C CA . ILE A 1 110 ? 23.850 13.005 -10.228 1.00 72.12 110 ILE A CA 1
ATOM 820 C C . ILE A 1 110 ? 23.617 11.605 -9.670 1.00 72.12 110 ILE A C 1
ATOM 822 O O . ILE A 1 110 ? 24.375 10.672 -9.950 1.00 72.12 110 ILE A O 1
ATOM 826 N N . ALA A 1 111 ? 22.564 11.478 -8.865 1.00 69.81 111 ALA A N 1
ATOM 827 C CA . ALA A 1 111 ? 22.038 10.200 -8.418 1.00 69.81 111 ALA A CA 1
ATOM 828 C C . ALA A 1 111 ? 21.325 9.524 -9.600 1.00 69.81 111 ALA A C 1
ATOM 830 O O . ALA A 1 111 ? 20.169 9.812 -9.894 1.00 69.81 111 ALA A O 1
ATOM 831 N N . ASP A 1 112 ? 22.040 8.656 -10.315 1.00 77.12 112 ASP A N 1
ATOM 832 C CA . ASP A 1 112 ? 21.499 7.885 -11.429 1.00 77.12 112 ASP A CA 1
ATOM 833 C C . ASP A 1 112 ? 20.918 6.570 -10.891 1.00 77.12 112 ASP A C 1
ATOM 835 O O . ASP A 1 112 ? 21.635 5.673 -10.433 1.00 77.12 112 ASP A O 1
ATOM 839 N N . TYR A 1 113 ? 19.591 6.465 -10.926 1.00 76.19 113 TYR A N 1
ATOM 840 C CA . TYR A 1 113 ? 18.871 5.240 -10.574 1.00 76.19 113 TYR A CA 1
ATOM 841 C C . TYR A 1 113 ? 18.823 4.233 -11.732 1.00 76.19 113 TYR A C 1
ATOM 843 O O . TYR A 1 113 ? 18.475 3.076 -11.518 1.00 76.19 113 TYR A O 1
ATOM 851 N N . TRP A 1 114 ? 19.211 4.624 -12.951 1.00 76.56 114 TRP A N 1
ATOM 852 C CA . TRP A 1 114 ? 19.110 3.785 -14.147 1.00 76.56 114 TRP A CA 1
ATOM 853 C C . TRP A 1 114 ? 20.112 2.623 -14.146 1.00 76.56 114 TRP A C 1
ATOM 855 O O . TRP A 1 114 ? 19.744 1.484 -14.438 1.00 76.56 114 TRP A O 1
ATOM 865 N N . GLU A 1 115 ? 21.370 2.862 -13.775 1.00 74.44 115 GLU A N 1
ATOM 866 C CA . GLU A 1 115 ? 22.350 1.779 -13.572 1.00 74.44 115 GLU A CA 1
ATOM 867 C C . GLU A 1 115 ? 21.920 0.805 -12.475 1.00 74.44 115 GLU A C 1
ATOM 869 O O . GLU A 1 115 ? 21.909 -0.413 -12.685 1.00 74.44 115 GLU A O 1
ATOM 874 N N . SER A 1 116 ? 21.515 1.346 -11.325 1.00 75.00 116 SER A N 1
ATOM 875 C CA . SER A 1 116 ? 21.059 0.545 -10.191 1.00 75.00 116 SER A CA 1
ATOM 876 C C . SER A 1 116 ? 19.832 -0.297 -10.570 1.00 75.00 116 SER A C 1
ATOM 878 O O . SER A 1 116 ? 19.781 -1.491 -10.262 1.00 75.00 116 SER A O 1
ATOM 880 N N . ALA A 1 117 ? 18.895 0.278 -11.332 1.00 72.5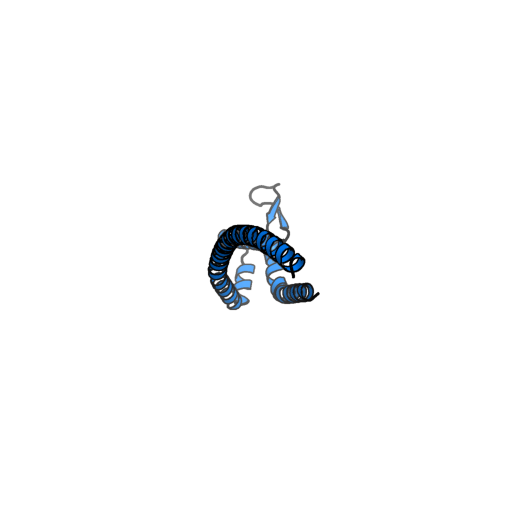0 117 ALA A N 1
ATOM 881 C CA . ALA A 1 117 ? 17.727 -0.413 -11.865 1.00 72.50 117 ALA A CA 1
ATOM 882 C C . ALA A 1 117 ? 18.103 -1.552 -12.827 1.00 72.50 117 ALA A C 1
ATOM 884 O O . ALA A 1 117 ? 17.634 -2.676 -12.655 1.00 72.50 117 ALA A O 1
ATOM 885 N N . LYS A 1 118 ? 18.991 -1.325 -13.808 1.00 71.06 118 LYS A N 1
ATOM 886 C CA . LYS A 1 118 ? 19.413 -2.363 -14.779 1.00 71.06 118 LYS A CA 1
ATOM 887 C C . LYS A 1 118 ? 20.027 -3.601 -14.120 1.00 71.06 118 LYS A C 1
ATOM 889 O O . LYS A 1 118 ? 19.933 -4.705 -14.678 1.00 71.06 118 LYS A O 1
ATOM 894 N N . SER A 1 119 ? 20.692 -3.411 -12.982 1.00 70.56 119 SER A N 1
ATOM 895 C CA . SER A 1 119 ? 21.247 -4.493 -12.167 1.00 70.56 119 SER A CA 1
ATOM 896 C C . SER A 1 119 ? 20.148 -5.226 -11.381 1.00 70.56 119 SER A C 1
ATOM 898 O O . SER A 1 119 ? 20.078 -6.456 -11.401 1.00 70.56 119 SER A O 1
ATOM 900 N N . GLN A 1 120 ? 19.221 -4.477 -10.776 1.00 68.19 120 GLN A N 1
ATOM 901 C CA . GLN A 1 120 ? 18.156 -5.007 -9.919 1.00 68.19 120 GLN A CA 1
ATOM 902 C C . GLN A 1 120 ? 17.017 -5.709 -10.678 1.00 68.19 120 GLN A C 1
ATOM 904 O O . GLN A 1 120 ? 16.557 -6.751 -10.220 1.00 68.19 120 GLN A O 1
ATOM 909 N N . VAL A 1 121 ? 16.614 -5.235 -11.865 1.00 64.06 121 VAL A N 1
ATOM 910 C CA . VAL A 1 121 ? 15.438 -5.745 -12.613 1.00 64.06 121 VAL A CA 1
ATOM 911 C C . VAL A 1 121 ? 15.485 -7.261 -12.877 1.00 64.06 121 VAL A C 1
ATOM 913 O O . VAL A 1 121 ? 14.443 -7.910 -12.922 1.00 64.06 121 VAL A O 1
ATOM 916 N N . ARG A 1 122 ? 16.678 -7.865 -12.999 1.00 53.06 122 ARG A N 1
ATOM 917 C CA . ARG A 1 122 ? 16.823 -9.329 -13.131 1.00 53.06 122 ARG A CA 1
ATOM 918 C C . ARG A 1 122 ? 16.862 -10.054 -11.782 1.00 53.06 122 ARG A C 1
ATOM 920 O O . ARG A 1 122 ? 16.376 -11.176 -11.693 1.00 53.06 122 ARG A O 1
ATOM 927 N N . SER A 1 123 ? 17.440 -9.437 -10.751 1.00 56.94 123 SER A N 1
ATOM 928 C CA . SER A 1 123 ? 17.581 -10.052 -9.425 1.00 56.94 123 SER A CA 1
ATOM 929 C C . SER A 1 123 ? 16.229 -10.256 -8.735 1.00 56.94 123 SER A C 1
ATOM 931 O O . SER A 1 123 ? 16.079 -11.196 -7.958 1.00 56.94 123 SER A O 1
ATOM 933 N N . THR A 1 124 ? 15.240 -9.405 -9.020 1.00 53.53 124 THR A N 1
ATOM 934 C CA . THR A 1 124 ? 13.960 -9.388 -8.295 1.00 53.53 124 THR A CA 1
ATOM 935 C C . THR A 1 124 ? 13.029 -10.555 -8.639 1.00 53.53 124 THR A C 1
ATOM 937 O O . THR A 1 124 ? 12.225 -10.938 -7.792 1.00 53.53 124 THR A O 1
ATOM 940 N N . GLN A 1 125 ? 13.165 -11.187 -9.814 1.00 53.66 125 GLN A N 1
ATOM 941 C CA . GLN A 1 125 ? 12.333 -12.343 -10.191 1.00 53.66 125 GLN A CA 1
ATOM 942 C C . GLN A 1 125 ? 12.487 -13.532 -9.223 1.00 53.66 125 GLN A C 1
ATOM 944 O O . GLN A 1 125 ? 11.489 -14.160 -8.892 1.00 53.66 125 GLN A O 1
ATOM 949 N N . SER A 1 126 ? 13.688 -13.794 -8.688 1.00 47.56 126 SER A N 1
ATOM 950 C CA . SER A 1 126 ? 13.875 -14.799 -7.621 1.00 47.56 126 SER A CA 1
ATOM 951 C C . SER A 1 126 ? 13.628 -14.241 -6.216 1.00 47.56 126 SER A C 1
ATOM 953 O O . SER A 1 126 ? 13.243 -14.982 -5.311 1.00 47.56 126 SER A O 1
ATOM 955 N N . SER A 1 127 ? 13.832 -12.937 -6.007 1.00 49.53 127 SER A N 1
ATOM 956 C CA . SER A 1 127 ? 13.678 -12.320 -4.685 1.00 49.53 127 SER A CA 1
ATOM 957 C C . SER A 1 127 ? 12.224 -12.179 -4.246 1.00 49.53 127 SER A C 1
ATOM 959 O O . SER A 1 127 ? 11.974 -12.259 -3.049 1.00 49.53 127 SER A O 1
ATOM 961 N N . HIS A 1 128 ? 11.262 -12.003 -5.159 1.00 51.91 128 HIS A N 1
ATOM 962 C CA . HIS A 1 128 ? 9.843 -11.874 -4.797 1.00 51.91 128 HIS A CA 1
ATOM 963 C C . HIS A 1 128 ? 9.312 -13.143 -4.111 1.00 51.91 128 HIS A C 1
ATOM 965 O O . HIS A 1 128 ? 8.597 -13.066 -3.112 1.00 51.91 128 HIS A O 1
ATOM 971 N N . GLU A 1 129 ? 9.748 -14.314 -4.584 1.00 47.97 129 GLU A N 1
ATOM 972 C CA . GLU A 1 129 ? 9.427 -15.605 -3.972 1.00 47.97 129 GLU A CA 1
ATOM 973 C C . GLU A 1 129 ? 10.136 -15.760 -2.619 1.00 47.97 129 GLU A C 1
ATOM 975 O O . GLU A 1 129 ? 9.517 -16.126 -1.622 1.00 47.97 129 GLU A O 1
ATOM 980 N N . PHE A 1 130 ? 11.411 -15.367 -2.528 1.00 45.41 130 PHE A N 1
ATOM 981 C CA . PHE A 1 130 ? 12.175 -15.452 -1.282 1.00 45.41 130 PHE A CA 1
ATOM 982 C C . PHE A 1 130 ? 11.664 -14.490 -0.195 1.00 45.41 130 PHE A C 1
ATOM 984 O O . PHE A 1 130 ? 11.656 -14.838 0.987 1.00 45.41 130 PHE A O 1
ATOM 991 N N . LEU A 1 131 ? 11.217 -13.289 -0.571 1.00 55.25 131 LEU A N 1
ATOM 992 C CA . LEU A 1 131 ? 10.713 -12.268 0.347 1.00 55.25 131 LEU A CA 1
ATOM 993 C C . LEU A 1 131 ? 9.289 -12.591 0.811 1.00 55.25 131 LEU A C 1
ATOM 995 O O . LEU A 1 131 ? 9.021 -12.464 2.004 1.00 55.25 131 LEU A O 1
ATOM 999 N N . LEU A 1 132 ? 8.424 -13.118 -0.069 1.00 51.81 132 LEU A N 1
ATOM 1000 C CA . LEU A 1 132 ? 7.122 -13.670 0.326 1.00 51.81 132 LEU A CA 1
ATOM 1001 C C . LEU A 1 132 ? 7.284 -14.893 1.235 1.00 51.81 132 LEU A C 1
ATOM 1003 O O . LEU A 1 132 ? 6.637 -14.954 2.277 1.00 51.81 132 LEU A O 1
ATOM 1007 N N . ILE A 1 133 ? 8.207 -15.817 0.938 1.00 55.72 133 ILE A N 1
ATOM 1008 C CA . ILE A 1 133 ? 8.510 -16.956 1.825 1.00 55.72 133 ILE A CA 1
ATOM 1009 C C . ILE A 1 133 ? 9.016 -16.466 3.187 1.00 55.72 133 ILE A C 1
ATOM 1011 O O . ILE A 1 133 ? 8.619 -17.004 4.223 1.00 55.72 133 ILE A O 1
ATOM 1015 N N . ARG A 1 134 ? 9.870 -15.436 3.222 1.00 57.19 134 ARG A N 1
ATOM 1016 C CA . ARG A 1 134 ? 10.412 -14.875 4.469 1.00 57.19 134 ARG A CA 1
ATOM 1017 C C . ARG A 1 134 ? 9.356 -14.106 5.267 1.00 57.19 134 ARG A C 1
ATOM 1019 O O . ARG A 1 134 ? 9.348 -14.221 6.489 1.00 57.19 134 ARG A O 1
ATOM 1026 N N . HIS A 1 135 ? 8.461 -13.375 4.602 1.00 55.41 135 HIS A N 1
ATOM 1027 C CA . HIS A 1 135 ? 7.364 -12.634 5.228 1.00 55.41 135 HIS A CA 1
ATOM 1028 C C . HIS A 1 135 ? 6.279 -13.586 5.764 1.00 55.41 135 HIS A C 1
ATOM 1030 O O . HIS A 1 135 ? 5.905 -13.490 6.930 1.00 55.41 135 HIS A O 1
ATOM 1036 N N . 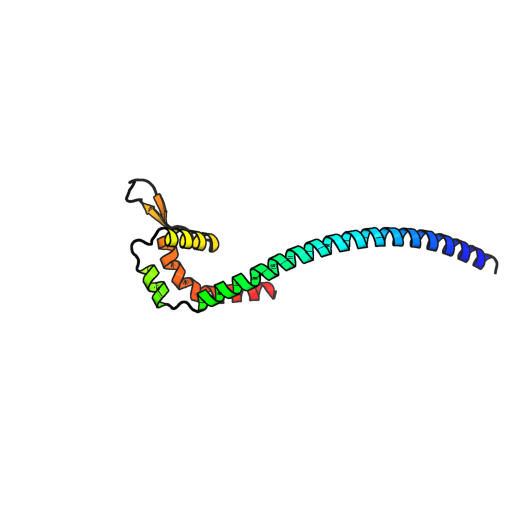VAL A 1 136 ? 5.880 -14.601 4.986 1.00 58.88 136 VAL A N 1
ATOM 1037 C CA . VAL A 1 136 ? 4.951 -15.662 5.423 1.00 58.88 136 VAL A CA 1
ATOM 1038 C C . VAL A 1 136 ? 5.545 -16.503 6.561 1.00 58.88 136 VAL A C 1
ATOM 1040 O O . VAL A 1 136 ? 4.833 -16.842 7.504 1.00 58.88 136 VAL A O 1
ATOM 1043 N N . ARG A 1 137 ? 6.855 -16.801 6.548 1.00 55.94 137 ARG A N 1
ATOM 1044 C CA . ARG A 1 137 ? 7.530 -17.455 7.691 1.00 55.94 137 ARG A CA 1
ATOM 1045 C C . ARG A 1 137 ? 7.577 -16.587 8.945 1.00 55.94 137 ARG A C 1
ATOM 1047 O O . ARG A 1 137 ? 7.604 -17.141 10.039 1.00 55.94 137 ARG A O 1
ATOM 1054 N N . ARG A 1 138 ? 7.633 -15.262 8.800 1.00 59.53 138 ARG A N 1
ATOM 1055 C CA . ARG A 1 138 ? 7.690 -14.319 9.924 1.00 59.53 138 ARG A CA 1
ATOM 1056 C C . ARG A 1 138 ? 6.325 -14.112 10.575 1.00 59.53 138 ARG A C 1
ATOM 1058 O O . ARG A 1 138 ? 6.289 -13.939 11.778 1.00 59.53 138 ARG A O 1
ATOM 1065 N N . ASN A 1 139 ? 5.244 -14.188 9.800 1.00 49.97 139 ASN A N 1
ATOM 1066 C CA . ASN A 1 139 ? 3.869 -14.028 10.286 1.00 49.97 139 ASN A CA 1
ATOM 1067 C C . ASN A 1 139 ? 3.241 -15.333 10.836 1.00 49.97 139 ASN A C 1
ATOM 1069 O O . ASN A 1 139 ? 2.111 -15.331 11.305 1.00 49.97 139 ASN A O 1
ATOM 1073 N N . ARG A 1 140 ? 3.951 -16.470 10.742 1.00 52.19 140 ARG A N 1
ATOM 1074 C CA . ARG A 1 140 ? 3.573 -17.769 11.346 1.00 52.19 140 ARG A CA 1
ATOM 1075 C C . ARG A 1 140 ? 4.296 -18.076 12.669 1.00 52.19 140 ARG A C 1
ATOM 1077 O O . ARG A 1 140 ? 4.127 -19.176 13.192 1.00 52.19 140 ARG A O 1
ATOM 1084 N N . ARG A 1 141 ? 5.137 -17.169 13.165 1.00 45.84 141 ARG A N 1
ATOM 1085 C CA . ARG A 1 141 ? 5.755 -17.232 14.498 1.00 45.84 141 ARG A CA 1
ATOM 1086 C C . ARG A 1 141 ? 5.157 -16.144 15.366 1.00 45.84 141 ARG A C 1
ATOM 1088 O O . ARG A 1 141 ? 5.051 -16.406 16.578 1.00 45.84 141 ARG A O 1
#

Radius of gyration: 31.64 Å; chains: 1; bounding box: 73×38×83 Å

pLDDT: mean 76.25, std 11.88, range [45.41, 92.31]

Sequence (141 aa):
VAEMMVVITEDKAKAAVTKEAVAKQEKEATAQAAVAQEIKDDAQKDLDEALPALEVAVQCLKSLKLSHIQEVKALANPPGGVKLTLEAICIMFEVKPTMKNDPERPGKKIADYWESAKSQVRSTQSSHEFLLIRHVRRNRR